Protein AF-A0A975G4R2-F1 (afdb_monomer_lite)

Structure (mmCIF, N/CA/C/O backbone):
data_AF-A0A975G4R2-F1
#
_entry.id   AF-A0A975G4R2-F1
#
loop_
_atom_site.group_PDB
_atom_site.id
_atom_site.type_symbol
_atom_site.label_atom_id
_atom_site.label_alt_id
_atom_site.label_comp_id
_atom_site.label_asym_id
_atom_site.label_entity_id
_atom_site.label_seq_id
_atom_site.pdbx_PDB_ins_code
_atom_site.Cartn_x
_atom_site.Cartn_y
_atom_site.Cartn_z
_atom_site.occupancy
_atom_site.B_iso_or_equiv
_atom_site.auth_seq_id
_atom_site.auth_comp_id
_atom_site.auth_asym_id
_atom_site.auth_atom_id
_atom_site.pdbx_PDB_model_num
ATOM 1 N N . MET A 1 1 ? 0.064 -18.527 3.048 1.00 70.38 1 MET A N 1
ATOM 2 C CA . MET A 1 1 ? -0.313 -18.123 1.674 1.00 70.38 1 MET A CA 1
ATOM 3 C C . MET A 1 1 ? -1.535 -17.230 1.786 1.00 70.38 1 MET A C 1
ATOM 5 O O . MET A 1 1 ? -2.409 -17.564 2.576 1.00 70.38 1 MET A O 1
ATOM 9 N N . LEU A 1 2 ? -1.557 -16.088 1.096 1.00 82.75 2 LEU A N 1
ATOM 10 C CA . LEU A 1 2 ? -2.741 -15.224 1.052 1.00 82.75 2 LEU A CA 1
ATOM 11 C C . LEU A 1 2 ? -3.800 -15.862 0.135 1.00 82.75 2 LEU A C 1
ATOM 13 O O . LEU A 1 2 ? -3.440 -16.652 -0.738 1.00 82.75 2 LEU A O 1
ATOM 17 N N . PRO A 1 3 ? -5.094 -15.569 0.321 1.00 90.62 3 PRO A N 1
ATOM 18 C CA . PRO A 1 3 ? -6.104 -15.971 -0.649 1.00 90.62 3 PRO A CA 1
ATOM 19 C C . PRO A 1 3 ? -5.841 -15.303 -2.006 1.00 90.62 3 PRO A C 1
ATOM 21 O O . PRO A 1 3 ? -5.380 -14.160 -2.062 1.00 90.62 3 PRO A O 1
ATOM 24 N N . ASP A 1 4 ? -6.163 -16.004 -3.095 1.00 90.50 4 ASP A N 1
ATOM 25 C CA . ASP A 1 4 ? -6.052 -15.463 -4.452 1.00 90.50 4 ASP A CA 1
ATOM 26 C C . ASP A 1 4 ? -7.211 -14.506 -4.751 1.00 90.50 4 ASP A C 1
ATOM 28 O O . ASP A 1 4 ? -8.214 -14.852 -5.375 1.00 90.50 4 ASP A O 1
ATOM 32 N N . LEU A 1 5 ? -7.107 -13.290 -4.226 1.00 90.06 5 LEU A N 1
ATOM 33 C CA . LEU A 1 5 ? -8.079 -12.234 -4.471 1.00 90.06 5 LEU A CA 1
ATOM 34 C C . LEU A 1 5 ? -7.685 -11.461 -5.727 1.00 90.06 5 LEU A C 1
ATOM 36 O O . LEU A 1 5 ? -6.547 -11.016 -5.856 1.00 90.06 5 LEU A O 1
ATOM 40 N N . ALA A 1 6 ? -8.650 -11.285 -6.634 1.00 89.38 6 ALA A N 1
ATOM 41 C CA . ALA A 1 6 ? -8.476 -10.562 -7.895 1.00 89.38 6 ALA A CA 1
ATOM 42 C C . ALA A 1 6 ? -7.327 -11.091 -8.785 1.00 89.38 6 ALA A C 1
ATOM 44 O O . ALA A 1 6 ? -6.767 -10.333 -9.571 1.00 89.38 6 ALA A O 1
ATOM 45 N N . GLY A 1 7 ? -6.987 -12.382 -8.674 1.00 94.81 7 GLY A N 1
ATOM 46 C CA . GLY A 1 7 ? -5.943 -13.014 -9.485 1.00 94.81 7 GLY A CA 1
ATOM 47 C C . GLY A 1 7 ? -4.520 -12.595 -9.110 1.00 94.81 7 GLY A C 1
ATOM 48 O O . GLY A 1 7 ? -3.644 -12.587 -9.974 1.00 94.81 7 GLY A O 1
ATOM 49 N N . LEU A 1 8 ? -4.276 -12.241 -7.842 1.00 93.31 8 LEU A N 1
ATOM 50 C CA . LEU A 1 8 ? -2.970 -11.833 -7.315 1.00 93.31 8 LEU A CA 1
ATOM 51 C C . LEU A 1 8 ? -1.826 -12.731 -7.803 1.00 93.31 8 LEU A C 1
ATOM 53 O O . LEU A 1 8 ? -0.784 -12.226 -8.231 1.00 93.31 8 LEU A O 1
ATOM 57 N N . TYR A 1 9 ? -1.998 -14.052 -7.735 1.00 96.00 9 TYR A N 1
ATOM 58 C CA . TYR A 1 9 ? -0.929 -14.977 -8.113 1.00 96.00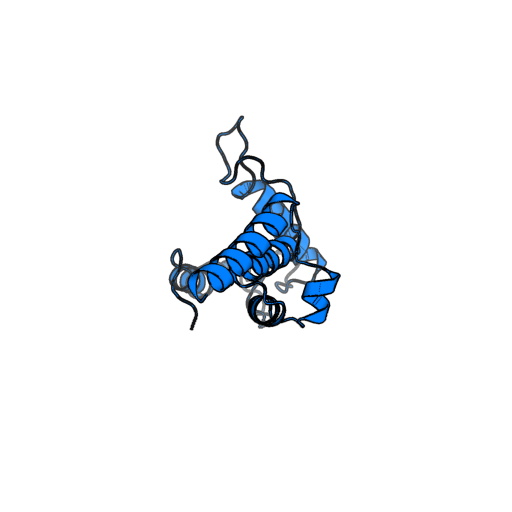 9 TYR A CA 1
ATOM 59 C C . TYR A 1 9 ? -0.695 -15.014 -9.623 1.00 96.00 9 TYR A C 1
ATOM 61 O O . TYR A 1 9 ? 0.459 -15.069 -10.049 1.00 96.00 9 TYR A O 1
ATOM 69 N N . ALA A 1 10 ? -1.756 -14.901 -10.424 1.00 96.62 10 ALA A N 1
ATOM 70 C CA . ALA A 1 10 ? -1.647 -14.806 -11.876 1.00 96.62 10 ALA A CA 1
ATOM 71 C C . ALA A 1 10 ? -0.939 -13.509 -12.308 1.00 96.62 10 ALA A C 1
ATOM 73 O O . ALA A 1 10 ? -0.073 -13.542 -13.183 1.00 96.62 10 ALA A O 1
ATOM 74 N N . GLU A 1 11 ? -1.234 -12.381 -11.656 1.00 95.69 11 GLU A N 1
ATOM 75 C CA . GLU A 1 11 ? -0.564 -11.098 -11.911 1.00 95.69 11 GLU A CA 1
ATOM 76 C C . GLU A 1 11 ? 0.921 -11.136 -11.517 1.00 95.69 11 GLU A C 1
ATOM 78 O O . GLU A 1 11 ? 1.784 -10.668 -12.266 1.00 95.69 11 GLU A O 1
ATOM 83 N N . ILE A 1 12 ? 1.253 -11.748 -10.373 1.00 96.56 12 ILE A N 1
ATOM 84 C CA . ILE A 1 12 ? 2.648 -11.977 -9.963 1.00 96.56 12 ILE A CA 1
ATOM 85 C C . ILE A 1 12 ? 3.372 -12.858 -10.987 1.00 96.56 12 ILE A C 1
ATOM 87 O O . ILE A 1 12 ? 4.501 -12.557 -11.381 1.00 96.56 12 ILE A O 1
ATOM 91 N N . GLU A 1 13 ? 2.736 -13.936 -11.435 1.00 97.62 13 GLU A N 1
ATOM 92 C CA . GLU A 1 13 ? 3.311 -14.850 -12.414 1.00 97.62 13 GLU A CA 1
ATOM 93 C C . GLU A 1 13 ? 3.554 -14.155 -13.762 1.00 97.62 13 GLU A C 1
ATOM 95 O O . GLU A 1 13 ? 4.655 -14.254 -14.314 1.00 97.62 13 GLU A O 1
ATOM 100 N N . ALA A 1 14 ? 2.578 -13.394 -14.263 1.00 98.06 14 ALA A N 1
ATOM 101 C CA . ALA A 1 14 ? 2.714 -12.597 -15.480 1.00 98.06 14 ALA A CA 1
ATOM 102 C C . ALA A 1 14 ? 3.830 -11.549 -15.346 1.00 98.06 14 ALA A C 1
ATOM 104 O O . ALA A 1 14 ? 4.658 -11.383 -16.255 1.00 98.06 14 ALA A O 1
ATOM 105 N N . TYR A 1 15 ? 3.908 -10.883 -14.189 1.00 97.69 15 TYR A N 1
ATOM 106 C CA . TYR A 1 15 ? 4.981 -9.949 -13.881 1.00 97.69 15 TYR A CA 1
ATOM 107 C C . TYR A 1 15 ? 6.355 -10.614 -13.971 1.00 97.69 15 TYR A C 1
ATOM 109 O O . TYR A 1 15 ? 7.218 -10.116 -14.696 1.00 97.69 15 TYR A O 1
ATOM 117 N N . LEU A 1 16 ? 6.553 -11.749 -13.301 1.00 97.38 16 LEU A N 1
ATOM 118 C CA . LEU A 1 16 ? 7.839 -12.444 -13.272 1.00 97.38 16 LEU A CA 1
ATOM 119 C C . LEU A 1 16 ? 8.224 -13.021 -14.641 1.00 97.38 16 LEU A C 1
ATOM 121 O O . LEU A 1 16 ? 9.364 -12.848 -15.073 1.00 97.38 16 LEU A O 1
ATOM 125 N N . LYS A 1 17 ? 7.285 -13.672 -15.338 1.00 97.44 17 LYS A N 1
ATOM 126 C CA . LYS A 1 17 ? 7.562 -14.384 -16.597 1.00 97.44 17 LYS A CA 1
ATOM 127 C C . LYS A 1 17 ? 7.691 -13.464 -17.808 1.00 97.44 17 LYS A C 1
ATOM 129 O O . LYS A 1 17 ? 8.480 -13.750 -18.704 1.00 97.44 17 LYS A O 1
ATOM 134 N N . VAL A 1 18 ? 6.911 -12.382 -17.866 1.00 96.31 18 VAL A N 1
ATOM 135 C CA . VAL A 1 18 ? 6.783 -11.560 -19.082 1.00 96.31 18 VAL A CA 1
ATOM 136 C C . VAL A 1 18 ? 7.274 -10.137 -18.855 1.00 96.31 18 VAL A C 1
ATOM 138 O O . VAL A 1 18 ? 8.091 -9.626 -19.627 1.00 96.31 18 VAL A O 1
ATOM 141 N N . HIS A 1 19 ? 6.769 -9.459 -17.825 1.00 97.19 19 HIS A N 1
ATOM 142 C CA . HIS A 1 19 ? 6.964 -8.013 -17.701 1.00 97.19 19 HIS A CA 1
ATOM 143 C C . HIS A 1 19 ? 8.336 -7.649 -17.139 1.00 97.19 19 HIS A C 1
ATOM 145 O O . HIS A 1 19 ? 8.971 -6.724 -17.646 1.00 97.19 19 HIS A O 1
ATOM 151 N N . ARG A 1 20 ? 8.833 -8.390 -16.147 1.00 97.06 20 ARG A N 1
ATOM 152 C CA . ARG A 1 20 ? 10.105 -8.107 -15.477 1.00 97.06 20 ARG A CA 1
ATOM 153 C C . ARG A 1 20 ? 11.282 -8.118 -16.454 1.00 97.06 20 ARG A C 1
ATOM 155 O O . ARG A 1 20 ? 12.049 -7.161 -16.477 1.00 97.06 20 ARG A O 1
ATOM 162 N N . GLY A 1 21 ? 11.375 -9.122 -17.329 1.00 96.94 21 GLY A N 1
ATOM 163 C CA . GLY A 1 21 ? 12.418 -9.179 -18.363 1.00 96.94 21 GLY A CA 1
ATOM 164 C C . GLY A 1 21 ? 12.373 -7.989 -19.332 1.00 96.94 21 GLY A C 1
ATOM 165 O O . GLY A 1 21 ? 13.410 -7.415 -19.669 1.00 96.94 21 GLY A O 1
ATOM 166 N N . ARG A 1 22 ? 11.167 -7.543 -19.715 1.00 96.62 22 ARG A N 1
ATOM 167 C CA . ARG A 1 22 ? 10.981 -6.345 -20.556 1.00 96.62 22 ARG A CA 1
ATOM 168 C C . ARG A 1 22 ? 11.393 -5.062 -19.837 1.00 96.62 22 ARG A C 1
ATOM 170 O O . ARG A 1 22 ? 11.980 -4.186 -20.463 1.00 96.62 22 ARG A O 1
ATOM 177 N N . LEU A 1 23 ? 11.109 -4.950 -18.538 1.00 96.81 23 LEU A N 1
ATOM 178 C CA . LEU A 1 23 ? 11.543 -3.815 -17.721 1.00 96.81 23 LEU A CA 1
ATOM 179 C C . LEU A 1 23 ? 13.068 -3.784 -17.564 1.00 96.81 23 LEU A C 1
ATOM 181 O O . LEU A 1 23 ? 13.647 -2.704 -17.646 1.00 96.81 23 LEU A O 1
ATOM 185 N N . LEU A 1 24 ? 13.720 -4.939 -17.394 1.00 97.31 24 LEU A N 1
ATOM 186 C CA . LEU A 1 24 ? 15.184 -5.027 -17.344 1.00 97.31 24 LEU A CA 1
ATOM 187 C C . LEU A 1 24 ? 15.832 -4.623 -18.665 1.00 97.31 24 LEU A C 1
ATOM 189 O O . LEU A 1 24 ? 16.907 -4.032 -18.645 1.00 97.31 24 LEU A O 1
ATOM 193 N N . ASN A 1 25 ? 15.214 -4.929 -19.810 1.00 95.50 25 ASN A N 1
ATOM 194 C CA . ASN A 1 25 ? 15.738 -4.548 -21.125 1.00 95.50 25 ASN A CA 1
ATOM 195 C C . ASN A 1 25 ? 17.235 -4.926 -21.283 1.00 95.50 25 ASN A C 1
ATOM 197 O O . ASN A 1 25 ? 18.092 -4.097 -21.614 1.00 95.50 25 ASN A O 1
ATOM 201 N N . GLY A 1 26 ? 17.573 -6.161 -20.894 1.00 94.75 26 GLY A N 1
ATOM 202 C CA . GLY A 1 26 ? 18.938 -6.706 -20.887 1.00 94.75 26 GLY A CA 1
ATOM 203 C C . GLY A 1 26 ? 19.886 -6.135 -19.821 1.00 94.75 26 GLY A C 1
ATOM 204 O O . GLY A 1 26 ? 21.093 -6.339 -19.921 1.00 94.75 26 GLY A O 1
ATOM 205 N N . ALA A 1 27 ? 19.404 -5.334 -18.865 1.00 95.88 27 ALA A N 1
ATOM 206 C CA . ALA A 1 27 ? 20.212 -4.864 -17.738 1.00 95.88 27 ALA A CA 1
ATOM 207 C C . ALA A 1 27 ? 20.416 -5.990 -16.719 1.00 95.88 27 ALA A C 1
ATOM 209 O O . ALA A 1 27 ? 19.651 -6.954 -16.694 1.00 95.88 27 ALA A O 1
ATOM 210 N N . ALA A 1 28 ? 21.431 -5.848 -15.864 1.00 95.38 28 ALA A N 1
ATOM 211 C CA . ALA A 1 28 ? 21.628 -6.759 -14.743 1.00 95.38 28 ALA A CA 1
ATOM 212 C C . ALA A 1 28 ? 20.409 -6.723 -13.804 1.00 95.38 28 ALA A C 1
ATOM 214 O O . ALA A 1 28 ? 19.882 -5.646 -13.510 1.00 95.38 28 ALA A O 1
ATOM 215 N N . ASP A 1 29 ? 19.969 -7.895 -13.339 1.00 95.62 29 ASP A N 1
ATOM 216 C CA . ASP A 1 29 ? 18.886 -7.988 -12.361 1.00 95.62 29 ASP A CA 1
ATOM 217 C C . ASP A 1 29 ? 19.403 -7.521 -10.985 1.00 95.62 29 ASP A C 1
ATOM 219 O O . ASP A 1 29 ? 20.394 -8.066 -10.494 1.00 95.62 29 ASP A O 1
ATOM 223 N N . PRO A 1 30 ? 18.768 -6.520 -10.348 1.00 95.94 30 PRO A N 1
ATOM 224 C CA . PRO A 1 30 ? 19.180 -6.042 -9.030 1.00 95.94 30 PRO A CA 1
ATOM 225 C C . PRO A 1 30 ? 18.801 -6.986 -7.873 1.00 95.94 30 PRO A C 1
ATOM 227 O O . PRO A 1 30 ? 19.116 -6.686 -6.725 1.00 95.94 30 PRO A O 1
ATOM 230 N N . GLY A 1 31 ? 18.071 -8.075 -8.127 1.00 96.06 31 GLY A N 1
ATOM 231 C CA . GLY A 1 31 ? 17.608 -9.033 -7.117 1.00 96.06 31 GLY A CA 1
ATOM 232 C C . GLY A 1 31 ? 16.377 -8.586 -6.317 1.00 96.06 31 GLY A C 1
ATOM 233 O O . GLY A 1 31 ? 15.835 -9.366 -5.538 1.00 96.06 31 GLY A O 1
ATOM 234 N N . THR A 1 32 ? 15.887 -7.355 -6.504 1.00 95.88 32 THR A N 1
ATOM 235 C CA . THR A 1 32 ? 14.694 -6.841 -5.808 1.00 95.88 32 THR A CA 1
ATOM 236 C C . THR A 1 32 ? 13.406 -7.258 -6.504 1.00 95.88 32 THR A C 1
ATOM 238 O O . THR A 1 32 ? 13.304 -7.174 -7.728 1.00 95.88 32 THR A O 1
ATOM 241 N N . PHE A 1 33 ? 12.373 -7.633 -5.744 1.00 95.38 33 PHE A N 1
ATOM 242 C CA . PHE A 1 33 ? 11.133 -8.153 -6.331 1.00 95.38 33 PHE A CA 1
ATOM 243 C C . PHE A 1 33 ? 10.458 -7.177 -7.302 1.00 95.38 33 PHE A C 1
ATOM 245 O O . PHE A 1 33 ? 10.094 -7.586 -8.393 1.00 95.38 33 PHE A O 1
ATOM 252 N N . PHE A 1 34 ? 10.362 -5.886 -6.975 1.00 95.75 34 PHE A N 1
ATOM 253 C CA . PHE A 1 34 ? 9.889 -4.858 -7.909 1.00 95.75 34 PHE A CA 1
ATOM 254 C C . PHE A 1 34 ? 11.061 -4.077 -8.512 1.00 95.75 34 PHE A C 1
ATOM 256 O O . PHE A 1 34 ? 12.041 -3.784 -7.822 1.00 95.75 34 PHE A O 1
ATOM 263 N N . ILE A 1 35 ? 10.943 -3.722 -9.795 1.00 96.81 35 ILE A N 1
ATOM 264 C CA . ILE A 1 35 ? 11.946 -2.954 -10.547 1.00 96.81 35 ILE A CA 1
ATOM 265 C C . ILE A 1 35 ? 11.302 -1.885 -11.428 1.00 96.81 35 ILE A C 1
ATOM 267 O O . ILE A 1 35 ? 10.157 -2.029 -11.868 1.00 96.81 35 ILE A O 1
ATOM 271 N N . LYS A 1 36 ? 12.068 -0.835 -11.725 1.00 95.62 36 LYS A N 1
ATOM 272 C CA . LYS A 1 36 ? 11.742 0.168 -12.745 1.00 95.62 36 LYS A CA 1
ATOM 273 C C . LYS A 1 36 ? 12.343 -0.214 -14.094 1.00 95.62 36 LYS A C 1
ATOM 275 O O . LYS A 1 36 ? 13.303 -0.975 -14.167 1.00 95.62 36 LYS A O 1
ATOM 280 N N . THR A 1 37 ? 11.794 0.347 -15.170 1.00 95.62 37 THR A N 1
ATOM 281 C CA . THR A 1 37 ? 12.339 0.158 -16.519 1.00 95.62 37 THR A CA 1
ATOM 282 C C . THR A 1 37 ? 13.777 0.672 -16.600 1.00 95.62 37 THR A C 1
ATOM 284 O O . THR A 1 37 ? 14.016 1.864 -16.389 1.00 95.62 37 THR A O 1
ATOM 287 N N . ALA A 1 38 ? 14.717 -0.196 -16.968 1.00 95.94 38 ALA A N 1
ATOM 288 C CA . ALA A 1 38 ? 16.073 0.198 -17.311 1.00 95.94 38 ALA A CA 1
ATOM 289 C C . ALA A 1 38 ? 16.076 0.905 -18.673 1.00 95.94 38 ALA A C 1
ATOM 291 O O . ALA A 1 38 ? 15.624 0.373 -19.692 1.00 95.94 38 ALA A O 1
ATOM 292 N N . LYS A 1 39 ? 16.605 2.125 -18.691 1.00 93.25 39 LYS A N 1
ATOM 293 C CA . LYS A 1 39 ? 16.686 2.977 -19.881 1.00 93.25 39 LYS A CA 1
ATOM 294 C C . LYS A 1 39 ? 18.105 2.961 -20.441 1.00 93.25 39 LYS A C 1
ATOM 296 O O . LYS A 1 39 ? 19.055 2.626 -19.738 1.00 93.25 39 LYS A O 1
ATOM 301 N N . THR A 1 40 ? 18.268 3.406 -21.684 1.00 90.50 40 THR A N 1
ATOM 302 C CA . THR A 1 40 ? 19.595 3.605 -22.292 1.00 90.50 40 THR A CA 1
ATOM 303 C C . THR A 1 40 ? 20.466 4.545 -21.456 1.00 90.50 40 THR A C 1
ATOM 305 O O . THR A 1 40 ? 21.653 4.302 -21.289 1.00 90.50 40 THR A O 1
ATOM 308 N N . THR A 1 41 ? 19.863 5.580 -20.866 1.00 91.31 41 THR A N 1
ATOM 309 C CA . THR A 1 41 ? 20.548 6.578 -20.030 1.00 91.31 41 THR A CA 1
ATOM 310 C C . THR A 1 41 ? 20.728 6.159 -18.569 1.00 91.31 41 THR A C 1
ATOM 312 O O . THR A 1 41 ? 21.481 6.799 -17.844 1.00 91.31 41 THR A O 1
ATOM 315 N N . SER A 1 42 ? 20.041 5.109 -18.105 1.00 90.25 42 SER A N 1
ATOM 316 C CA . SER A 1 42 ? 20.171 4.603 -16.736 1.00 90.25 42 SER A CA 1
ATOM 317 C C . SER A 1 42 ? 19.824 3.120 -16.681 1.00 90.25 42 SER A C 1
ATOM 319 O O . SER A 1 42 ? 18.663 2.726 -16.812 1.00 90.25 42 SER A O 1
ATOM 321 N N . ARG A 1 43 ? 20.852 2.294 -16.478 1.00 93.38 43 ARG A N 1
ATOM 322 C CA . ARG A 1 43 ? 20.732 0.830 -16.435 1.00 93.38 43 ARG A CA 1
ATOM 323 C C . ARG A 1 43 ? 20.360 0.286 -15.055 1.00 93.38 43 ARG A C 1
ATOM 325 O O . ARG A 1 43 ? 20.108 -0.906 -14.935 1.00 93.38 43 ARG A O 1
ATOM 332 N N . ASN A 1 44 ? 20.299 1.135 -14.027 1.00 93.81 44 ASN A N 1
ATOM 333 C CA . ASN A 1 44 ? 19.890 0.717 -12.690 1.00 93.81 44 ASN A CA 1
ATOM 334 C C . ASN A 1 44 ? 18.364 0.539 -12.624 1.00 93.81 44 ASN A C 1
ATOM 336 O O . ASN A 1 44 ? 17.615 1.519 -12.622 1.00 93.81 44 ASN A O 1
ATOM 340 N N . ALA A 1 45 ? 17.920 -0.714 -12.543 1.00 96.56 45 ALA A N 1
ATOM 341 C CA . ALA A 1 45 ? 16.511 -1.088 -12.463 1.00 96.56 45 ALA A CA 1
ATOM 342 C C . ALA A 1 45 ? 15.958 -1.121 -11.024 1.00 96.56 45 ALA A C 1
ATOM 344 O O . ALA A 1 45 ? 14.750 -1.270 -10.840 1.00 96.56 45 ALA A O 1
ATOM 345 N N . ALA A 1 46 ? 16.794 -0.965 -9.994 1.00 96.56 46 ALA A N 1
ATOM 346 C CA . ALA A 1 46 ? 16.326 -0.969 -8.613 1.00 96.56 46 ALA A CA 1
ATOM 347 C C . ALA A 1 46 ? 15.523 0.302 -8.302 1.00 96.56 46 ALA A C 1
ATOM 349 O O . ALA A 1 46 ? 15.891 1.422 -8.687 1.00 96.56 46 ALA A O 1
ATOM 350 N N . PHE A 1 47 ? 14.417 0.129 -7.585 1.00 96.00 47 PHE A N 1
ATOM 351 C CA . PHE A 1 47 ? 13.738 1.245 -6.948 1.00 96.00 47 PHE A CA 1
ATOM 352 C C . PHE A 1 47 ? 14.499 1.679 -5.695 1.00 96.00 47 PHE A C 1
ATOM 354 O O . PHE A 1 47 ? 14.942 0.853 -4.904 1.00 96.00 47 PHE A O 1
ATOM 361 N N . ASP A 1 48 ? 14.591 2.987 -5.509 1.00 93.94 48 ASP A N 1
ATOM 362 C CA . ASP A 1 48 ? 14.791 3.616 -4.206 1.00 93.94 48 ASP A CA 1
ATOM 363 C C . ASP A 1 48 ? 13.451 4.206 -3.727 1.00 93.94 48 ASP A C 1
ATOM 365 O O . ASP A 1 48 ? 12.438 4.153 -4.436 1.00 93.94 48 ASP A O 1
ATOM 369 N N . GLN A 1 49 ? 13.433 4.791 -2.528 1.00 93.69 49 GLN A N 1
ATOM 370 C CA . GLN A 1 49 ? 12.220 5.376 -1.955 1.00 93.69 49 GLN A CA 1
ATOM 371 C C . GLN A 1 49 ? 11.595 6.450 -2.862 1.00 93.69 49 GLN A C 1
ATOM 373 O O . GLN A 1 49 ? 10.379 6.467 -3.052 1.00 93.69 49 GLN A O 1
ATOM 378 N N . HIS A 1 50 ? 12.415 7.328 -3.444 1.00 94.50 50 HIS A N 1
ATOM 379 C CA . HIS A 1 50 ? 11.944 8.438 -4.271 1.00 94.50 50 HIS A CA 1
ATOM 380 C C . HIS A 1 50 ? 11.350 7.943 -5.598 1.00 94.50 50 HIS A C 1
ATOM 382 O O . HIS A 1 50 ? 10.240 8.306 -5.983 1.00 94.50 50 HIS A O 1
ATOM 388 N N . THR A 1 51 ? 12.063 7.062 -6.293 1.00 94.38 51 THR A N 1
ATOM 389 C CA . THR A 1 51 ? 11.639 6.515 -7.586 1.00 94.38 51 THR A CA 1
ATOM 390 C C . THR A 1 51 ? 10.430 5.599 -7.456 1.00 94.38 51 THR A C 1
ATOM 392 O O . THR A 1 51 ? 9.588 5.595 -8.356 1.00 94.38 51 THR A O 1
ATOM 395 N N . PHE A 1 52 ? 10.294 4.874 -6.342 1.00 95.38 52 PHE A N 1
ATOM 396 C CA . PHE A 1 52 ? 9.079 4.116 -6.054 1.00 95.38 52 PHE A CA 1
ATOM 397 C C . PHE A 1 52 ? 7.886 5.043 -5.805 1.00 95.38 52 PHE A C 1
ATOM 399 O O . PHE A 1 52 ? 6.811 4.827 -6.364 1.00 95.38 52 PHE A O 1
ATOM 406 N N . TYR A 1 53 ? 8.080 6.107 -5.019 1.00 95.38 53 TYR A N 1
ATOM 407 C CA . TYR A 1 53 ? 7.037 7.095 -4.749 1.00 95.38 53 TYR A CA 1
ATOM 408 C C . TYR A 1 53 ? 6.532 7.771 -6.032 1.00 95.38 53 TYR A C 1
ATOM 410 O O . TYR A 1 53 ? 5.323 7.863 -6.248 1.00 95.38 53 TYR A O 1
ATOM 418 N N . GLU A 1 54 ? 7.433 8.188 -6.925 1.00 94.44 54 GLU A N 1
ATOM 419 C CA . GLU A 1 54 ? 7.029 8.789 -8.200 1.00 94.44 54 GLU A CA 1
ATOM 420 C C . GLU A 1 54 ? 6.320 7.789 -9.118 1.00 94.44 54 GLU A C 1
ATOM 422 O O . GLU A 1 54 ? 5.307 8.133 -9.732 1.00 94.44 54 GLU A O 1
ATOM 427 N N . ALA A 1 55 ? 6.793 6.539 -9.183 1.00 94.81 55 ALA A N 1
ATOM 428 C CA . ALA A 1 55 ? 6.109 5.495 -9.944 1.00 94.81 55 ALA A CA 1
ATOM 429 C C . ALA A 1 55 ? 4.682 5.264 -9.422 1.00 94.81 55 ALA A C 1
ATOM 431 O O . ALA A 1 55 ? 3.737 5.240 -10.214 1.00 94.81 55 ALA A O 1
ATOM 432 N N . TRP A 1 56 ? 4.513 5.176 -8.099 1.00 95.81 56 TRP A N 1
ATOM 433 C CA . TRP A 1 56 ? 3.206 5.078 -7.450 1.00 95.81 56 TRP A CA 1
ATOM 434 C C . TRP A 1 56 ? 2.299 6.248 -7.834 1.00 95.81 56 TRP A C 1
ATOM 436 O O . TRP A 1 56 ? 1.183 6.043 -8.316 1.00 95.81 56 TRP A O 1
ATOM 446 N N . ARG A 1 57 ? 2.791 7.482 -7.676 1.00 95.19 57 ARG A N 1
ATOM 447 C CA . ARG A 1 57 ? 2.023 8.698 -7.960 1.00 95.19 57 ARG A CA 1
ATOM 448 C C . ARG A 1 57 ? 1.524 8.721 -9.405 1.00 95.19 57 ARG A C 1
ATOM 450 O O . ARG A 1 57 ? 0.352 9.011 -9.638 1.00 95.19 57 ARG A O 1
ATOM 457 N N . LEU A 1 58 ? 2.384 8.370 -10.360 1.00 95.06 58 LEU A N 1
ATOM 458 C CA . LEU A 1 58 ? 2.033 8.309 -11.781 1.00 95.06 58 LEU A CA 1
ATOM 459 C C . LEU A 1 58 ? 0.976 7.240 -12.077 1.00 95.06 58 LEU A C 1
ATOM 461 O O . LEU A 1 58 ? 0.037 7.500 -12.832 1.00 95.06 58 LEU A O 1
ATOM 465 N N . ILE A 1 59 ? 1.109 6.052 -11.483 1.00 94.31 59 ILE A N 1
ATOM 466 C CA . ILE A 1 59 ? 0.155 4.949 -11.663 1.00 94.31 59 ILE A CA 1
ATOM 467 C C . ILE A 1 59 ? -1.209 5.323 -11.077 1.00 94.31 59 ILE A C 1
ATOM 469 O O . ILE A 1 59 ? -2.220 5.197 -11.770 1.00 94.31 59 ILE A O 1
ATOM 473 N N . ILE A 1 60 ? -1.250 5.845 -9.848 1.00 95.25 60 ILE A N 1
ATOM 474 C CA . ILE A 1 60 ? -2.498 6.266 -9.199 1.00 95.25 60 ILE A CA 1
ATOM 475 C C . ILE A 1 60 ? -3.177 7.386 -9.980 1.00 95.25 60 ILE A C 1
ATOM 477 O O . ILE A 1 60 ? -4.378 7.308 -10.225 1.00 95.25 60 ILE A O 1
ATOM 481 N N . GLN A 1 61 ? -2.434 8.398 -10.428 1.00 93.94 61 GLN A N 1
ATOM 482 C CA . GLN A 1 61 ? -3.014 9.486 -11.218 1.00 93.94 61 GLN A CA 1
ATOM 483 C C . GLN A 1 61 ? -3.586 9.006 -12.551 1.00 93.94 61 GLN A C 1
ATOM 485 O O . GLN A 1 61 ? -4.611 9.515 -12.995 1.00 93.94 61 GLN A O 1
ATOM 490 N N . ARG A 1 62 ? -2.921 8.048 -13.204 1.00 94.00 62 ARG A N 1
ATOM 491 C CA . ARG A 1 62 ? -3.323 7.583 -14.534 1.00 94.00 62 ARG A CA 1
ATOM 492 C C . ARG A 1 62 ? -4.454 6.559 -14.498 1.00 94.00 62 ARG A C 1
ATOM 494 O O . ARG A 1 62 ? -5.310 6.588 -15.378 1.00 94.00 62 ARG A O 1
ATOM 501 N N . TYR A 1 63 ? -4.418 5.640 -13.538 1.00 94.88 63 TYR A N 1
ATOM 502 C CA . TYR A 1 63 ? -5.293 4.466 -13.519 1.00 94.88 63 TYR A CA 1
ATOM 503 C C . TYR A 1 63 ? -6.172 4.384 -12.269 1.00 94.88 63 TYR A C 1
ATOM 505 O O . TYR A 1 63 ? -7.254 3.813 -12.331 1.00 94.88 63 TYR A O 1
ATOM 513 N N . GLY A 1 64 ? -5.751 4.958 -11.143 1.00 95.31 64 GLY A N 1
ATOM 514 C CA . GLY A 1 64 ? -6.541 4.947 -9.911 1.00 95.31 64 GLY A CA 1
ATOM 515 C C . GLY A 1 64 ? -7.649 5.997 -9.927 1.00 95.31 64 GLY A C 1
ATOM 516 O O . GLY A 1 64 ? -8.827 5.669 -9.784 1.00 95.31 64 GLY A O 1
ATOM 517 N N . ILE A 1 65 ? -7.269 7.261 -10.119 1.00 97.00 65 ILE A N 1
ATOM 518 C CA . ILE A 1 65 ? -8.169 8.415 -10.027 1.00 97.00 65 ILE A CA 1
ATOM 519 C C . ILE A 1 65 ? -9.109 8.449 -11.230 1.00 97.00 65 ILE A C 1
ATOM 521 O O . ILE A 1 65 ? -8.664 8.548 -12.373 1.00 97.00 65 ILE A O 1
ATOM 525 N N . PHE A 1 66 ? -10.416 8.402 -10.970 1.00 97.75 66 PHE A N 1
ATOM 526 C CA . PHE A 1 66 ? -11.419 8.524 -12.021 1.00 97.75 66 PHE A CA 1
ATOM 527 C C . PHE A 1 66 ? -11.495 9.957 -12.563 1.00 97.75 66 PHE A C 1
ATOM 529 O O . PHE A 1 66 ? -11.733 10.909 -11.817 1.00 97.75 66 PHE A O 1
ATOM 536 N N . ASN A 1 67 ? -11.354 10.098 -13.879 1.00 95.56 67 ASN A N 1
ATOM 537 C CA . ASN A 1 67 ? -11.494 11.354 -14.599 1.00 95.56 67 ASN A CA 1
ATOM 538 C C . ASN A 1 67 ? -12.852 11.394 -15.336 1.00 95.56 67 ASN A C 1
ATOM 540 O O . ASN A 1 67 ? -13.012 10.699 -16.344 1.00 95.56 67 ASN A O 1
ATOM 544 N N . PRO A 1 68 ? -13.805 12.248 -14.910 1.00 95.44 68 PRO A N 1
ATOM 545 C CA . PRO A 1 68 ? -15.146 12.298 -15.495 1.00 95.44 68 PRO A CA 1
ATOM 546 C C . PRO A 1 68 ? -15.172 12.804 -16.943 1.00 95.44 68 PRO A C 1
ATOM 548 O O . PRO A 1 68 ? -16.091 12.468 -17.680 1.00 95.44 68 PRO A O 1
ATOM 551 N N . PHE A 1 69 ? -14.165 13.567 -17.372 1.00 95.81 69 PHE A N 1
ATOM 552 C CA . PHE A 1 69 ? -14.099 14.120 -18.728 1.00 95.81 69 PHE A CA 1
ATOM 553 C C . PHE A 1 69 ? -13.600 13.106 -19.762 1.00 95.81 69 PHE A C 1
ATOM 555 O O . PHE A 1 69 ? -13.880 13.249 -20.946 1.00 95.81 69 PHE A O 1
ATOM 562 N N . THR A 1 70 ? -12.844 12.091 -19.331 1.00 95.12 70 THR A N 1
ATOM 563 C CA . THR A 1 70 ? -12.277 11.065 -20.232 1.00 95.12 70 THR A CA 1
ATOM 564 C C . THR A 1 70 ? -12.842 9.666 -19.996 1.00 95.12 70 THR A C 1
ATOM 566 O O . THR A 1 70 ? -12.561 8.764 -20.780 1.00 95.12 70 THR A O 1
ATOM 569 N N . GLY A 1 71 ? -13.583 9.460 -18.903 1.00 94.81 71 GLY A N 1
ATOM 570 C CA . GLY A 1 71 ? -14.081 8.149 -18.478 1.00 94.81 71 GLY A CA 1
ATOM 571 C C . GLY A 1 71 ? -12.989 7.176 -18.017 1.00 94.81 71 GLY A C 1
ATOM 572 O O . GLY A 1 71 ? -13.278 6.003 -17.801 1.00 94.81 71 GLY A O 1
ATOM 573 N N . ARG A 1 72 ? -11.735 7.627 -17.888 1.00 94.50 72 ARG A N 1
ATOM 574 C CA . ARG A 1 72 ? -10.592 6.795 -17.479 1.00 94.50 72 ARG A CA 1
ATOM 575 C C . ARG A 1 72 ? -10.415 6.787 -15.961 1.00 94.50 72 ARG A C 1
ATOM 577 O O . ARG A 1 72 ? -10.839 7.717 -15.282 1.00 94.50 72 ARG A O 1
ATOM 584 N N . GLY A 1 73 ? -9.715 5.773 -15.458 1.00 95.69 73 GLY A N 1
ATOM 585 C CA . GLY A 1 73 ? -9.502 5.546 -14.028 1.00 95.69 73 GLY A CA 1
ATOM 586 C C . GLY A 1 73 ? -10.637 4.747 -13.385 1.00 95.69 73 GLY A C 1
ATOM 587 O O . GLY A 1 73 ? -11.624 4.436 -14.048 1.00 95.69 73 GLY A O 1
ATOM 588 N N . VAL A 1 74 ? -10.492 4.389 -12.107 1.00 95.50 74 VAL A N 1
ATOM 589 C CA . VAL A 1 74 ? -11.383 3.402 -11.465 1.00 95.50 74 VAL A CA 1
ATOM 590 C C . VAL A 1 74 ? -12.184 3.992 -10.303 1.00 95.50 74 VAL A C 1
ATOM 592 O O . VAL A 1 74 ? -13.374 3.713 -10.175 1.00 95.50 74 VAL A O 1
ATOM 595 N N . ILE A 1 75 ? -11.575 4.830 -9.461 1.00 95.50 75 ILE A N 1
ATOM 596 C CA . ILE A 1 75 ? -12.176 5.242 -8.187 1.00 95.50 75 ILE A CA 1
ATOM 597 C C . ILE A 1 75 ? -12.602 6.711 -8.247 1.00 95.50 75 ILE A C 1
ATOM 599 O O . ILE A 1 75 ? -11.777 7.627 -8.331 1.00 95.50 75 ILE A O 1
ATOM 603 N N . LYS A 1 76 ? -13.918 6.941 -8.179 1.00 96.50 76 LYS A N 1
ATOM 604 C CA . LYS A 1 76 ? -14.515 8.280 -8.080 1.00 96.50 76 LYS A CA 1
ATOM 605 C C . LYS A 1 76 ? -14.129 8.939 -6.759 1.00 96.50 76 LYS A C 1
ATOM 607 O O . LYS A 1 76 ? -14.259 8.330 -5.705 1.00 96.50 76 LYS A O 1
ATOM 612 N N . GLY A 1 77 ? -13.668 10.187 -6.829 1.00 94.75 77 GLY A N 1
ATOM 613 C CA . GLY A 1 77 ? -13.275 10.966 -5.651 1.00 94.75 77 GLY A CA 1
ATOM 614 C C . GLY A 1 77 ? -11.926 10.580 -5.037 1.00 94.75 77 GLY A C 1
ATOM 615 O O . GLY A 1 77 ? -11.522 11.199 -4.056 1.00 94.75 77 GLY A O 1
ATOM 616 N N . LEU A 1 78 ? -11.204 9.604 -5.602 1.00 94.88 78 LEU A N 1
ATOM 617 C CA . LEU A 1 78 ? -9.842 9.303 -5.166 1.00 94.88 78 LEU A CA 1
ATOM 618 C C . LEU A 1 78 ? -8.928 10.493 -5.463 1.00 94.88 78 LEU A C 1
ATOM 620 O O . LEU A 1 78 ? -8.891 10.990 -6.587 1.00 94.88 78 LEU A O 1
ATOM 624 N N . LEU A 1 79 ? -8.166 10.926 -4.4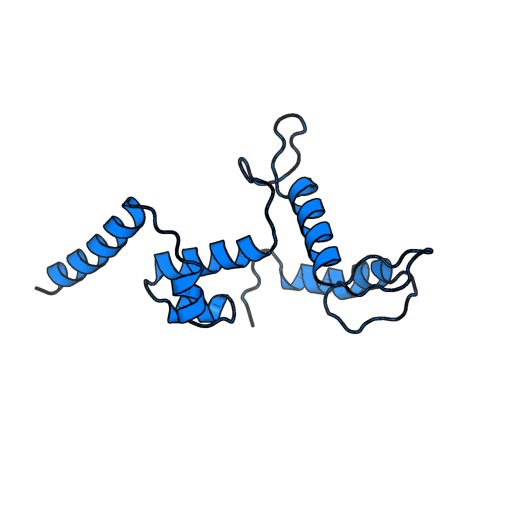64 1.00 91.94 79 LEU A N 1
ATOM 625 C CA . LEU A 1 79 ? -7.186 11.999 -4.607 1.00 91.94 79 LEU A CA 1
ATOM 626 C C . LEU A 1 79 ? -5.769 11.435 -4.766 1.00 91.94 79 LEU A C 1
ATOM 628 O O . LEU A 1 79 ? -5.517 10.288 -4.378 1.00 91.94 79 LEU A O 1
ATOM 632 N N . PRO A 1 80 ? -4.819 12.216 -5.316 1.00 92.81 80 PRO A N 1
ATOM 633 C CA . PRO A 1 80 ? -3.414 11.830 -5.328 1.00 92.81 80 PRO A CA 1
ATOM 634 C C . PRO A 1 80 ? -2.919 11.540 -3.910 1.00 92.81 80 PRO A C 1
ATOM 636 O O . PRO A 1 80 ? -3.142 12.325 -2.993 1.00 92.81 80 PRO A O 1
ATOM 639 N N . HIS A 1 81 ? -2.230 10.417 -3.742 1.00 93.38 81 HIS A N 1
ATOM 640 C CA . HIS A 1 81 ? -1.725 9.975 -2.448 1.00 93.38 81 HIS A CA 1
ATOM 641 C C . HIS A 1 81 ? -0.463 9.130 -2.616 1.00 93.38 81 HIS A C 1
ATOM 643 O O . HIS A 1 81 ? -0.198 8.596 -3.695 1.00 93.38 81 HIS A O 1
ATOM 649 N N . GLY A 1 82 ? 0.313 9.010 -1.539 1.00 91.88 82 GLY A N 1
ATOM 650 C CA . GLY A 1 82 ? 1.503 8.163 -1.491 1.00 91.88 82 GLY A CA 1
ATOM 651 C C . GLY A 1 82 ? 1.193 6.712 -1.104 1.00 91.88 82 GLY A C 1
ATOM 652 O O . GLY A 1 82 ? 0.129 6.445 -0.542 1.00 91.88 82 GLY A O 1
ATOM 653 N N . PRO A 1 83 ? 2.143 5.781 -1.302 1.00 92.31 83 PRO A N 1
ATOM 654 C CA . PRO A 1 83 ? 1.951 4.353 -1.020 1.00 92.31 83 PRO A CA 1
ATOM 655 C C . PRO A 1 83 ? 1.602 4.054 0.447 1.00 92.31 83 PRO A C 1
ATOM 657 O O . PRO A 1 83 ? 0.948 3.057 0.735 1.00 92.31 83 PRO A O 1
ATOM 660 N N . HIS A 1 84 ? 1.957 4.946 1.381 1.00 91.69 84 HIS A N 1
ATOM 661 C CA . HIS A 1 84 ? 1.599 4.822 2.798 1.00 91.69 84 HIS A CA 1
ATOM 662 C C . HIS A 1 84 ? 0.082 4.772 3.049 1.00 91.69 84 HIS A C 1
ATOM 664 O O . HIS A 1 84 ? -0.344 4.205 4.050 1.00 91.69 84 HIS A O 1
ATOM 670 N N . ASN A 1 85 ? -0.744 5.321 2.148 1.00 90.88 85 ASN A N 1
ATOM 671 C CA . ASN A 1 85 ? -2.202 5.277 2.306 1.00 90.88 85 ASN A CA 1
ATOM 672 C C . ASN A 1 85 ? -2.741 3.843 2.262 1.00 90.88 85 ASN A C 1
ATOM 674 O O . ASN A 1 85 ? -3.758 3.570 2.886 1.00 90.88 85 ASN A O 1
ATOM 678 N N . VAL A 1 86 ? -2.053 2.912 1.587 1.00 91.75 86 VAL A N 1
ATOM 679 C CA . VAL A 1 86 ? -2.434 1.491 1.616 1.00 91.75 86 VAL A CA 1
ATOM 680 C C . VAL A 1 86 ? -2.346 0.947 3.040 1.00 91.75 86 VAL A C 1
ATOM 682 O O . VAL A 1 86 ? -3.267 0.274 3.493 1.00 91.75 86 VAL A O 1
ATOM 685 N N . ARG A 1 87 ? -1.273 1.283 3.770 1.00 93.56 87 ARG A N 1
ATOM 686 C CA . ARG A 1 87 ? -1.122 0.894 5.180 1.00 93.56 87 ARG A CA 1
ATOM 687 C C . ARG A 1 87 ? -2.184 1.553 6.055 1.00 93.56 87 ARG A C 1
ATOM 689 O O . ARG A 1 87 ? -2.787 0.855 6.860 1.00 93.56 87 ARG A O 1
ATOM 696 N N . ASP A 1 88 ? -2.459 2.843 5.850 1.00 91.50 88 ASP A N 1
ATOM 697 C CA . ASP A 1 88 ? -3.492 3.563 6.611 1.00 91.50 88 ASP A CA 1
ATOM 698 C C . ASP A 1 88 ? -4.878 2.929 6.432 1.00 91.50 88 ASP A C 1
ATOM 700 O O . ASP A 1 88 ? -5.552 2.610 7.412 1.00 91.50 88 ASP A O 1
ATOM 704 N N . VAL A 1 89 ? -5.277 2.658 5.186 1.00 92.12 89 VAL A N 1
ATOM 705 C CA . VAL A 1 89 ? -6.568 2.027 4.886 1.00 92.12 89 VAL A CA 1
ATOM 706 C C . VAL A 1 89 ? -6.651 0.623 5.484 1.00 92.12 89 VAL A C 1
ATOM 708 O O . VAL A 1 89 ? -7.653 0.314 6.124 1.00 92.12 89 VAL A O 1
ATOM 711 N N . LEU A 1 90 ? -5.618 -0.212 5.325 1.00 93.62 90 LEU A N 1
ATOM 712 C CA . LEU A 1 90 ? -5.618 -1.580 5.858 1.00 93.62 90 LEU A CA 1
ATOM 713 C C . LEU A 1 90 ? -5.670 -1.602 7.388 1.00 93.62 90 LEU A C 1
ATOM 715 O O . LEU A 1 90 ? -6.542 -2.258 7.959 1.00 93.62 90 LEU A O 1
ATOM 719 N N . ALA A 1 91 ? -4.780 -0.858 8.049 1.00 94.69 91 ALA A N 1
ATOM 720 C CA . ALA A 1 91 ? -4.720 -0.807 9.505 1.00 94.69 91 ALA A CA 1
ATOM 721 C C . ALA A 1 91 ? -6.012 -0.227 10.090 1.00 94.69 91 ALA A C 1
ATOM 723 O O . ALA A 1 91 ? -6.612 -0.832 10.977 1.00 94.69 91 ALA A O 1
ATOM 724 N N . THR A 1 92 ? -6.494 0.899 9.552 1.00 92.81 92 THR A N 1
ATOM 725 C CA . THR A 1 92 ? -7.740 1.524 10.011 1.00 92.81 92 THR A CA 1
ATOM 726 C C . THR A 1 92 ? -8.947 0.616 9.765 1.00 92.81 92 THR A C 1
ATOM 728 O O . THR A 1 92 ? -9.817 0.524 10.629 1.00 92.81 92 THR A O 1
ATOM 731 N N . HIS A 1 93 ? -9.020 -0.083 8.626 1.00 92.50 93 HIS A N 1
ATOM 732 C CA . HIS A 1 93 ? -10.123 -1.004 8.347 1.00 92.50 93 HIS A CA 1
ATOM 733 C C . HIS A 1 93 ? -10.151 -2.171 9.340 1.00 92.50 93 HIS A C 1
ATOM 735 O O . HIS A 1 93 ? -11.191 -2.432 9.942 1.00 92.50 93 HIS A O 1
ATOM 741 N N . ILE A 1 94 ? -9.014 -2.831 9.568 1.00 92.88 94 ILE A N 1
ATOM 742 C CA . ILE A 1 94 ? -8.931 -3.963 10.501 1.00 92.88 94 ILE A CA 1
ATOM 743 C C . ILE A 1 94 ? -9.202 -3.508 11.930 1.00 92.88 94 ILE A C 1
ATOM 745 O O . ILE A 1 94 ? -9.956 -4.164 12.649 1.00 92.88 94 ILE A O 1
ATOM 749 N N . LEU A 1 95 ? -8.674 -2.351 12.327 1.00 91.56 95 LEU A N 1
ATOM 750 C CA . LEU A 1 95 ? -8.938 -1.784 13.643 1.00 91.56 95 LEU A CA 1
ATOM 751 C C . LEU A 1 95 ? -10.429 -1.466 13.837 1.00 91.56 95 LEU A C 1
ATOM 753 O O . LEU A 1 95 ? -10.968 -1.739 14.903 1.00 91.56 95 LEU A O 1
ATOM 757 N N . LYS A 1 96 ? -11.128 -0.962 12.811 1.00 88.50 96 LYS A N 1
ATOM 758 C CA . LYS A 1 96 ? -12.586 -0.744 12.862 1.00 88.50 96 LYS A CA 1
ATOM 759 C C . LYS A 1 96 ? -13.383 -2.043 12.984 1.00 88.50 96 LYS A C 1
ATOM 761 O O . LYS A 1 96 ? -14.391 -2.056 13.679 1.00 88.50 96 LYS A O 1
ATOM 766 N N . GLN A 1 97 ? -12.953 -3.110 12.312 1.00 89.12 97 GLN A N 1
ATOM 767 C CA . GLN A 1 97 ? -13.644 -4.406 12.343 1.00 89.12 97 GLN A CA 1
ATOM 768 C C . GLN A 1 97 ? -13.421 -5.168 13.653 1.00 89.12 97 GLN A C 1
ATOM 770 O O . GLN A 1 97 ? -14.300 -5.896 14.104 1.00 89.12 97 GLN A O 1
ATOM 775 N N . THR A 1 98 ? -12.238 -5.026 14.249 1.00 90.00 98 THR A N 1
ATOM 776 C CA . THR A 1 98 ? -11.784 -5.908 15.337 1.00 90.00 98 THR A CA 1
ATOM 777 C C . THR A 1 98 ? -11.629 -5.191 16.675 1.00 90.00 98 THR A C 1
ATOM 779 O O . THR A 1 98 ? -11.604 -5.843 17.714 1.00 90.00 98 THR A O 1
ATOM 782 N N . GLY A 1 99 ? -11.470 -3.864 16.666 1.00 88.56 99 GLY A N 1
ATOM 783 C CA . GLY A 1 99 ? -11.071 -3.080 17.836 1.00 88.56 99 GLY A CA 1
ATOM 784 C C . GLY A 1 99 ? -9.638 -3.349 18.318 1.00 88.56 99 GLY A C 1
ATOM 785 O O . GLY A 1 99 ? -9.242 -2.812 19.349 1.00 88.56 99 GLY A O 1
ATOM 786 N N . SER A 1 100 ? -8.851 -4.168 17.607 1.00 91.62 100 SER A N 1
ATOM 787 C CA . SER A 1 100 ? -7.540 -4.639 18.061 1.00 91.62 100 SER A CA 1
ATOM 788 C C . SER A 1 100 ? -6.389 -3.968 17.310 1.00 91.62 100 SER A C 1
ATOM 790 O O . SER A 1 100 ? -6.175 -4.210 16.121 1.00 91.62 100 SER A O 1
ATOM 792 N N . TYR A 1 101 ? -5.600 -3.166 18.032 1.00 93.69 101 TYR A N 1
ATOM 793 C CA . TYR A 1 101 ? -4.341 -2.611 17.519 1.00 93.69 101 TYR A CA 1
ATOM 794 C C . TYR A 1 101 ? -3.337 -3.707 17.153 1.00 93.69 101 TYR A C 1
ATOM 796 O O . TYR A 1 101 ? -2.630 -3.573 16.161 1.00 93.69 101 TYR A O 1
ATOM 804 N N . GLU A 1 102 ? -3.334 -4.807 17.905 1.00 96.19 102 GLU A N 1
ATOM 805 C CA . GLU A 1 102 ? -2.500 -5.986 17.667 1.00 96.19 102 GLU A CA 1
ATOM 806 C C . GLU A 1 102 ? -2.797 -6.623 16.300 1.00 96.19 102 GLU A C 1
ATOM 808 O O . GLU A 1 102 ? -1.917 -6.770 15.455 1.00 96.19 102 GLU A O 1
ATOM 813 N N . GLN A 1 103 ? -4.069 -6.928 16.026 1.00 95.44 103 GLN A N 1
ATOM 814 C CA . GLN A 1 103 ? -4.452 -7.527 14.744 1.00 95.44 103 GLN A CA 1
ATOM 815 C C . GLN A 1 103 ? -4.227 -6.563 13.575 1.00 95.44 103 GLN A C 1
ATOM 817 O O . GLN A 1 103 ? -3.801 -6.981 12.495 1.00 95.44 103 GLN A O 1
ATOM 822 N N . ALA A 1 104 ? -4.478 -5.268 13.786 1.00 95.25 104 ALA A N 1
ATOM 823 C CA . ALA A 1 104 ? -4.195 -4.246 12.787 1.00 95.25 104 ALA A CA 1
ATOM 824 C C . ALA A 1 104 ? -2.692 -4.143 12.480 1.00 95.25 104 ALA A C 1
ATOM 826 O O . ALA A 1 104 ? -2.324 -3.974 11.316 1.00 95.25 104 ALA A O 1
ATOM 827 N N . SER A 1 105 ? -1.822 -4.291 13.485 1.00 95.44 105 SER A N 1
ATOM 828 C CA . SER A 1 105 ? -0.373 -4.199 13.296 1.00 95.44 105 SER A CA 1
ATOM 829 C C . SER A 1 105 ? 0.182 -5.393 12.525 1.00 95.44 105 SER A C 1
ATOM 831 O O . SER A 1 105 ? 1.009 -5.209 11.629 1.00 95.44 105 SER A O 1
ATOM 833 N N . TYR A 1 106 ? -0.336 -6.601 12.771 1.00 94.19 106 TYR A N 1
ATOM 834 C CA . TYR A 1 106 ? 0.049 -7.798 12.016 1.00 94.19 106 TYR A CA 1
ATOM 835 C C . TYR A 1 106 ? -0.226 -7.649 10.519 1.00 94.19 106 TYR A C 1
ATOM 837 O O . TYR A 1 106 ? 0.594 -8.046 9.690 1.00 94.19 106 TYR A O 1
ATOM 845 N N . ALA A 1 107 ? -1.346 -7.025 10.160 1.00 91.44 107 ALA A N 1
ATOM 846 C CA . ALA A 1 107 ? -1.737 -6.862 8.766 1.00 91.44 107 ALA A CA 1
ATOM 847 C C . ALA A 1 107 ? -0.827 -5.923 7.966 1.00 91.44 107 ALA A C 1
ATOM 849 O O . ALA A 1 107 ? -0.700 -6.081 6.751 1.00 91.44 107 ALA A O 1
ATOM 850 N N . ILE A 1 108 ? -0.184 -4.961 8.631 1.00 92.69 108 ILE A N 1
ATOM 851 C CA . ILE A 1 108 ? 0.755 -4.027 7.995 1.00 92.69 108 ILE A CA 1
ATOM 852 C C . ILE A 1 108 ? 2.225 -4.316 8.331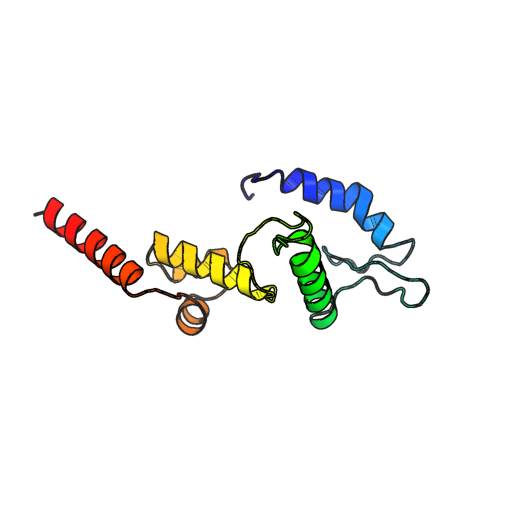 1.00 92.69 108 ILE A C 1
ATOM 854 O O . ILE A 1 108 ? 3.096 -3.577 7.871 1.00 92.69 108 ILE A O 1
ATOM 858 N N . GLN A 1 109 ? 2.486 -5.403 9.070 1.00 93.75 109 GLN A N 1
ATOM 859 C CA . GLN A 1 109 ? 3.807 -5.824 9.555 1.00 93.75 109 GLN A CA 1
ATOM 860 C C . GLN A 1 109 ? 4.509 -4.730 10.372 1.00 93.75 109 GLN A C 1
ATOM 862 O O . GLN A 1 109 ? 5.667 -4.394 10.129 1.00 93.75 109 GLN A O 1
ATOM 867 N N . ASP A 1 110 ? 3.778 -4.155 11.322 1.00 94.38 110 ASP A N 1
ATOM 868 C CA . ASP A 1 110 ? 4.247 -3.073 12.188 1.00 94.38 110 ASP A CA 1
ATOM 869 C C . ASP A 1 110 ? 3.899 -3.372 13.658 1.00 94.38 110 ASP A C 1
ATOM 871 O O . ASP A 1 110 ? 3.392 -4.452 13.986 1.00 94.38 110 ASP A O 1
ATOM 875 N N . THR A 1 111 ? 4.163 -2.425 14.558 1.00 95.19 111 THR A N 1
ATOM 876 C CA . THR A 1 111 ? 3.854 -2.569 15.988 1.00 95.19 111 THR A CA 1
ATOM 877 C C . THR A 1 111 ? 2.473 -2.002 16.345 1.00 95.19 111 THR A C 1
ATOM 879 O O . THR A 1 111 ? 2.011 -1.057 15.693 1.00 95.19 111 THR A O 1
ATOM 882 N N . PRO A 1 112 ? 1.800 -2.528 17.389 1.00 95.69 112 PRO A N 1
ATOM 883 C CA . PRO A 1 112 ? 0.537 -1.964 17.872 1.00 95.69 112 PRO A CA 1
ATOM 884 C C . PRO A 1 112 ? 0.669 -0.482 18.250 1.00 95.69 112 PRO A C 1
ATOM 886 O O . PRO A 1 112 ? -0.237 0.307 17.992 1.00 95.69 112 PRO A O 1
ATOM 889 N N . GLU A 1 113 ? 1.824 -0.092 18.796 1.00 95.38 113 GLU A N 1
ATOM 890 C CA . GLU A 1 113 ? 2.138 1.292 19.153 1.00 95.38 113 GLU A CA 1
ATOM 891 C C . GLU A 1 113 ? 2.236 2.197 17.918 1.00 95.38 113 GLU A C 1
ATOM 893 O O . GLU A 1 113 ? 1.627 3.268 17.895 1.00 95.38 113 GLU A O 1
ATOM 898 N N . THR A 1 114 ? 2.894 1.750 16.841 1.00 93.62 114 THR A N 1
ATOM 899 C CA . THR A 1 114 ? 2.885 2.474 15.558 1.00 93.62 114 THR A CA 1
ATOM 900 C C . THR A 1 114 ? 1.453 2.672 15.056 1.00 93.62 114 THR A C 1
ATOM 902 O O . THR A 1 114 ? 1.106 3.759 14.590 1.00 93.62 114 THR A O 1
ATOM 905 N N . VAL A 1 115 ? 0.602 1.642 15.161 1.00 92.56 115 VAL A N 1
ATOM 906 C CA . VAL A 1 115 ? -0.801 1.738 14.736 1.00 92.56 115 VAL A CA 1
ATOM 907 C C . VAL A 1 115 ? -1.576 2.749 15.563 1.00 92.56 115 VAL A C 1
ATOM 909 O O . VAL A 1 115 ? -2.276 3.571 14.978 1.00 92.56 115 VAL A O 1
ATOM 912 N N . ALA A 1 116 ? -1.425 2.730 16.884 1.00 91.31 116 ALA A N 1
ATOM 913 C CA . ALA A 1 116 ? -2.083 3.687 17.767 1.00 91.31 116 ALA A CA 1
ATOM 914 C C . ALA A 1 116 ? -1.644 5.136 17.502 1.00 91.31 116 ALA A C 1
ATOM 916 O O . ALA A 1 116 ? -2.468 6.049 17.544 1.00 91.31 116 ALA A O 1
ATOM 917 N N . ASN A 1 117 ? -0.362 5.342 17.194 1.00 91.06 117 ASN A N 1
ATOM 918 C CA . ASN A 1 117 ? 0.209 6.674 17.003 1.00 91.06 117 ASN A CA 1
ATOM 919 C C . AS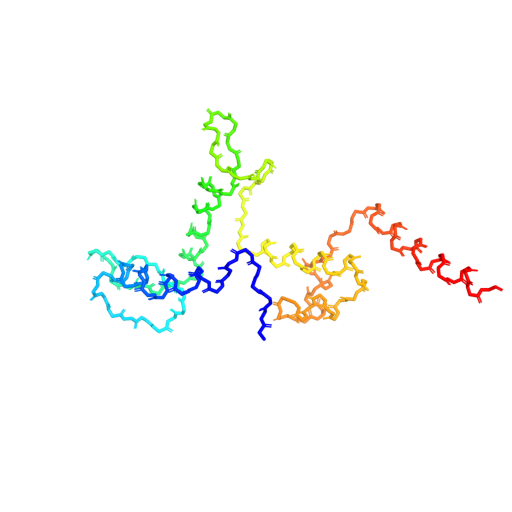N A 1 117 ? -0.052 7.263 15.609 1.00 91.06 117 ASN A C 1
ATOM 921 O O . ASN A 1 117 ? -0.128 8.485 15.464 1.00 91.06 117 ASN A O 1
ATOM 925 N N . HIS A 1 118 ? -0.159 6.424 14.573 1.00 88.44 118 HIS A N 1
ATOM 926 C CA . HIS A 1 118 ? -0.137 6.887 13.179 1.00 88.44 118 HIS A CA 1
ATOM 927 C C . HIS A 1 118 ? -1.345 6.472 12.334 1.00 88.44 118 HIS A C 1
ATOM 929 O O . HIS A 1 118 ? -1.564 7.063 11.273 1.00 88.44 118 HIS A O 1
ATOM 935 N N . TYR A 1 119 ? -2.136 5.501 12.787 1.00 87.69 119 TYR A N 1
ATOM 936 C CA . TYR A 1 119 ? -3.306 4.981 12.076 1.00 87.69 119 TYR A CA 1
ATOM 937 C C . TYR A 1 119 ? -4.543 4.996 12.992 1.00 87.69 119 TYR A C 1
ATOM 939 O O . TYR A 1 119 ? -4.509 5.515 14.104 1.00 87.69 119 TYR A O 1
ATOM 947 N N . GLY A 1 120 ? -5.681 4.479 12.519 1.00 78.81 120 GLY A N 1
ATOM 948 C CA . GLY A 1 120 ? -6.897 4.412 13.336 1.00 78.81 120 GLY A CA 1
ATOM 949 C C . GLY A 1 120 ? -7.729 5.688 13.281 1.00 78.81 120 GLY A C 1
ATOM 950 O O . GLY A 1 120 ? -8.156 6.237 14.296 1.00 78.81 120 GLY A O 1
ATOM 951 N N . ARG A 1 121 ? -8.002 6.173 12.068 1.00 79.44 121 ARG A N 1
ATOM 952 C CA . ARG A 1 121 ? -8.904 7.313 11.871 1.00 79.44 121 ARG A CA 1
ATOM 953 C C . ARG A 1 121 ? -10.361 6.881 12.049 1.00 79.44 121 ARG A C 1
ATOM 955 O O . ARG A 1 121 ? -10.993 6.352 11.130 1.00 79.44 121 ARG A O 1
ATOM 962 N N . PHE A 1 122 ? -10.892 7.133 13.241 1.00 80.62 122 PHE A N 1
ATOM 963 C CA . PHE A 1 122 ? -12.300 6.930 13.579 1.00 80.62 122 PHE A CA 1
ATOM 964 C C . PHE A 1 122 ? -13.089 8.229 13.462 1.00 80.62 122 PHE A C 1
ATOM 966 O O . PHE A 1 122 ? -12.805 9.202 14.168 1.00 80.62 122 PHE A O 1
ATOM 973 N N . LEU A 1 123 ? -14.125 8.219 12.629 1.00 80.81 123 LEU A N 1
ATOM 974 C CA . LEU A 1 123 ? -15.156 9.246 12.666 1.00 80.81 123 LEU A CA 1
ATOM 975 C C . LEU A 1 123 ? -16.015 9.065 13.932 1.00 80.81 123 LEU A C 1
ATOM 977 O O . LEU A 1 123 ? -16.068 7.960 14.484 1.00 80.81 123 LEU A O 1
ATOM 981 N N . PRO A 1 124 ? -16.712 10.111 14.412 1.00 83.50 124 PRO A N 1
ATOM 982 C CA . PRO A 1 124 ? -17.591 10.000 15.579 1.00 83.50 124 PRO A CA 1
ATOM 983 C C . PRO A 1 124 ? -18.591 8.836 15.490 1.00 83.50 124 PRO A C 1
ATOM 985 O O . PRO A 1 124 ? -18.824 8.146 16.480 1.00 83.50 124 PRO A O 1
ATOM 988 N N . GLN A 1 125 ? -19.123 8.569 14.295 1.00 83.50 125 GLN A N 1
ATOM 989 C CA . GLN A 1 125 ? -20.062 7.475 14.043 1.00 83.50 125 GLN A CA 1
ATOM 990 C C . GLN A 1 125 ? -19.405 6.100 14.203 1.00 83.50 125 GLN A C 1
ATOM 992 O O . GLN A 1 125 ? -20.018 5.201 14.771 1.00 83.50 125 GLN A O 1
ATOM 997 N N . ASP A 1 126 ? -18.150 5.944 13.765 1.00 81.25 126 ASP A N 1
ATOM 998 C CA . ASP A 1 126 ? -17.414 4.685 13.920 1.00 81.25 126 ASP A CA 1
ATOM 999 C C . ASP A 1 126 ? -17.218 4.354 15.410 1.00 81.25 126 ASP A C 1
ATOM 1001 O O . ASP A 1 126 ? -17.393 3.210 15.828 1.00 81.25 126 ASP A O 1
ATOM 1005 N N . LYS A 1 127 ? -16.899 5.370 16.228 1.00 81.94 127 LYS A N 1
ATOM 1006 C CA . LYS A 1 127 ? -16.733 5.207 17.683 1.00 81.94 127 LYS A CA 1
ATOM 1007 C C . LYS A 1 127 ? -18.044 4.803 18.355 1.00 81.94 127 LYS A C 1
ATOM 1009 O O . LYS A 1 127 ? -18.051 3.897 19.185 1.00 81.94 127 LYS A O 1
ATOM 1014 N N . ALA A 1 128 ? -19.145 5.455 17.981 1.00 85.12 128 ALA A N 1
ATOM 1015 C CA . ALA A 1 128 ? -20.469 5.141 18.510 1.00 85.12 1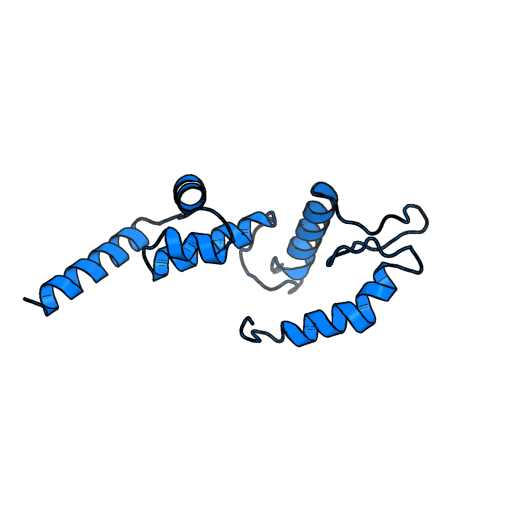28 ALA A CA 1
ATOM 1016 C C . ALA A 1 128 ? -20.909 3.714 18.139 1.00 85.12 128 ALA A C 1
ATOM 1018 O O . ALA A 1 128 ? -21.415 2.994 18.996 1.00 85.12 128 ALA A O 1
ATOM 1019 N N . ALA A 1 129 ? -20.665 3.282 16.897 1.00 84.56 129 ALA A N 1
ATOM 1020 C CA . ALA A 1 129 ? -20.995 1.934 16.438 1.00 84.56 129 ALA A CA 1
ATOM 1021 C C . ALA A 1 129 ? -20.221 0.850 17.207 1.00 84.56 129 ALA A C 1
ATOM 1023 O O . ALA A 1 129 ? -20.818 -0.133 17.644 1.00 84.56 129 ALA A O 1
ATOM 1024 N N . LEU A 1 130 ? -18.917 1.047 17.431 1.00 82.06 130 LEU A N 1
ATOM 1025 C CA . LEU A 1 130 ? -18.095 0.136 18.238 1.00 82.06 130 LEU A CA 1
ATOM 1026 C C . LEU A 1 130 ? -18.584 0.047 19.686 1.00 82.06 130 LEU A C 1
ATOM 1028 O O . LEU A 1 130 ? -18.731 -1.051 20.219 1.00 82.06 130 LEU A O 1
ATOM 1032 N N . ALA A 1 131 ? -18.886 1.187 20.313 1.00 85.00 131 ALA A N 1
ATOM 1033 C CA . ALA A 1 131 ? -19.428 1.205 21.668 1.00 85.00 131 ALA A CA 1
ATOM 1034 C C . ALA A 1 131 ? -20.781 0.474 21.748 1.00 85.00 131 ALA A C 1
ATOM 1036 O O . ALA A 1 131 ? -20.994 -0.331 22.654 1.00 85.00 131 ALA A O 1
ATOM 1037 N N . ALA A 1 132 ? -21.667 0.694 20.771 1.00 86.69 132 ALA A N 1
ATOM 1038 C CA . ALA A 1 132 ? -22.968 0.034 20.705 1.00 86.69 132 ALA A CA 1
ATOM 1039 C C . ALA A 1 132 ? -22.848 -1.493 20.568 1.00 86.69 132 ALA A C 1
ATOM 1041 O O . ALA A 1 132 ? -23.571 -2.220 21.242 1.00 86.69 132 ALA A O 1
ATOM 1042 N N . GLN A 1 133 ? -21.907 -1.995 19.758 1.00 85.06 133 GLN A N 1
ATOM 1043 C CA . GLN A 1 133 ? -21.661 -3.439 19.638 1.00 85.06 133 GLN A CA 1
ATOM 1044 C C . GLN A 1 133 ? -21.264 -4.076 20.974 1.00 85.06 133 GLN A C 1
ATOM 1046 O O . GLN A 1 133 ? -21.704 -5.184 21.279 1.00 85.06 133 GLN A O 1
ATOM 1051 N N . VAL A 1 134 ? -20.434 -3.392 21.768 1.00 85.56 134 VAL A N 1
ATOM 1052 C CA . VAL A 1 134 ? -20.028 -3.877 23.094 1.00 85.56 134 VAL A CA 1
ATOM 1053 C C . VAL A 1 134 ? -21.215 -3.866 24.056 1.00 85.56 134 VAL A C 1
ATOM 1055 O O . VAL A 1 134 ? -21.466 -4.875 24.709 1.00 85.56 134 VAL A O 1
ATOM 1058 N N . LEU A 1 135 ? -21.974 -2.767 24.106 1.00 89.38 135 LEU A N 1
ATOM 1059 C CA . LEU A 1 135 ? -23.147 -2.644 24.978 1.00 89.38 135 LEU A CA 1
ATOM 1060 C C . LEU A 1 135 ? -24.209 -3.708 24.677 1.00 89.38 135 LEU A C 1
ATOM 1062 O O . LEU A 1 135 ? -24.685 -4.362 25.600 1.00 89.38 135 LEU A O 1
ATOM 1066 N N . ASN A 1 136 ? -24.519 -3.939 23.399 1.00 90.56 136 ASN A N 1
ATOM 1067 C CA . ASN A 1 136 ? -25.514 -4.933 22.998 1.00 90.56 136 ASN A CA 1
ATOM 1068 C C . ASN A 1 136 ? -25.122 -6.350 23.440 1.00 90.56 136 ASN A C 1
ATOM 1070 O O . ASN A 1 136 ? -25.955 -7.059 23.992 1.00 90.56 136 ASN A O 1
ATOM 1074 N N . LYS A 1 137 ? -23.847 -6.739 23.291 1.00 88.81 137 LYS A N 1
ATOM 1075 C CA . LYS A 1 137 ? -23.363 -8.052 23.758 1.00 88.81 137 LYS A CA 1
ATOM 1076 C C . LYS A 1 137 ? -23.489 -8.223 25.272 1.00 88.81 137 LYS A C 1
ATOM 1078 O O . LYS A 1 137 ? -23.784 -9.318 25.735 1.00 88.81 137 LYS A O 1
ATOM 1083 N N . VAL A 1 138 ? -23.234 -7.161 26.040 1.00 90.00 138 VAL A N 1
ATOM 1084 C CA . VAL A 1 138 ? -23.382 -7.186 27.504 1.00 90.00 138 VAL A CA 1
ATOM 1085 C C . VAL A 1 138 ? -24.850 -7.341 27.891 1.00 90.00 138 VAL A C 1
ATOM 1087 O O . VAL A 1 138 ? -25.155 -8.122 28.785 1.00 90.00 138 VAL A O 1
ATOM 1090 N N . TRP A 1 139 ? -25.754 -6.631 27.214 1.00 92.81 139 TRP A N 1
ATOM 1091 C CA . TRP A 1 139 ? -27.189 -6.718 27.484 1.00 92.81 1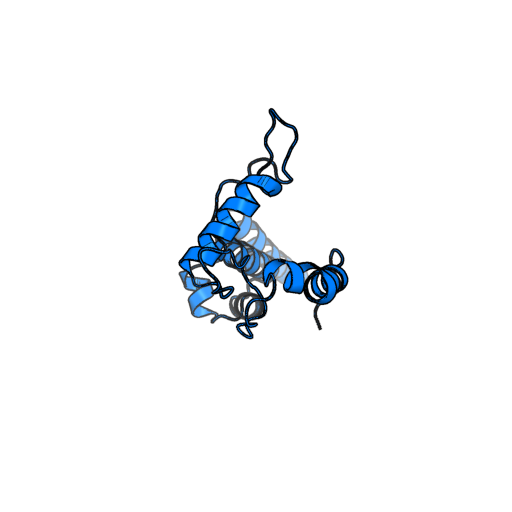39 TRP A CA 1
ATOM 1092 C C . TRP A 1 139 ? -27.812 -8.054 27.082 1.00 92.81 139 TRP A C 1
ATOM 1094 O O . TRP A 1 139 ? -28.702 -8.517 27.777 1.00 92.81 139 TRP A O 1
ATOM 1104 N N . GLU A 1 140 ? -27.350 -8.693 26.009 1.00 89.75 140 GLU A N 1
ATOM 1105 C CA . GLU A 1 140 ? -27.820 -10.031 25.612 1.00 89.75 140 GLU A CA 1
ATOM 1106 C C . GLU A 1 140 ? -27.408 -11.137 26.599 1.00 89.75 140 GLU A C 1
ATOM 1108 O O . GLU A 1 140 ? -28.040 -12.190 26.645 1.00 89.75 140 GLU A O 1
ATOM 1113 N N . ALA A 1 141 ? -26.336 -10.918 27.365 1.00 82.88 141 ALA A N 1
ATOM 1114 C CA . ALA A 1 141 ? -25.805 -11.877 28.333 1.00 82.88 141 ALA A CA 1
ATOM 1115 C C . ALA A 1 141 ? -26.350 -11.688 29.764 1.00 82.88 141 ALA A C 1
ATOM 1117 O O . ALA A 1 141 ? -25.949 -12.441 30.656 1.00 82.88 141 ALA A O 1
ATOM 1118 N N . ALA A 1 142 ? -27.206 -10.685 29.986 1.00 65.06 142 ALA A N 1
ATOM 1119 C CA . ALA A 1 142 ? -27.830 -10.349 31.268 1.00 65.06 142 ALA A CA 1
ATOM 1120 C C . ALA A 1 142 ? -29.293 -10.814 31.311 1.00 65.06 142 ALA A C 1
ATOM 1122 O O . ALA A 1 142 ? -29.716 -11.272 32.397 1.00 65.06 142 ALA A O 1
#

InterPro domains:
  IPR013762 Integrase-like, catalytic domain superfamily [G3DSA:1.10.443.10] (2-139)

Organism: NCBI:txid2823693

Sequence (142 aa):
MLPDLAGLYAEIEAYLKVHRGRLLNGAADPGTFFIKTAKTTSRNAAFDQHTFYEAWRLIIQRYGIFNPFTGRGVIKGLLPHGPHNVRDVLATHILKQTGSYEQASYAIQDTPETVANHYGRFLPQDKAALAAQVLNKVWEAA

pLDDT: mean 92.33, std 5.24, range [65.06, 98.06]

Foldseek 3Di:
DDPCPPNVVVVLVCCVPPVVCQQQVPADDPPDSAFGRQDPVGNGGDDDPVNQFVVQQVCCVQADEQDPVVRHHDDDPDDRDGPCVVLQCQLQVVCLVPVDLCVSCVRSVHDSVCCVVPHNDDDPVSVVVVVVVVVVVVVVVD

Radius of gyration: 20.4 Å; chains: 1; bounding box: 50×32×54 Å

Secondary structure (DSSP, 8-state):
-----TTHHHHHHHIIIIIHHHHHTTPPP-S-SSBPPPBTTB---B--HHHHHHHHHHHIIIIIB-BTTTTBSSBTTPPP--THHHHHHHHHHHHHHH--HHHHHHHHTS-HHHHHHH-----HHHHHHHHHHHHHHHHHT-